Protein AF-A0A930GVV9-F1 (afdb_monomer_lite)

Sequence (66 aa):
MFSVSRKEVLPLIDEAWKKKGMPLANDPRTYLVDMKRVIGTNGETKIRIVVQTKGSNQITTAYPQK

Organism: Neisseria sicca (NCBI:txid490)

Secondary structure (DSSP, 8-state):
-BSS-HHHHHHHHHHHHHS--SPBTTBTTEEEEE-SS--BTTS--EEEEEESSTT-S-EEEEEEE-

Structure (mmCIF, N/CA/C/O backbone):
data_AF-A0A930GVV9-F1
#
_entry.id   AF-A0A930GVV9-F1
#
loop_
_atom_site.group_PDB
_atom_site.id
_atom_site.type_symbol
_atom_site.label_atom_id
_atom_site.label_alt_id
_atom_site.label_comp_id
_atom_site.label_asym_id
_atom_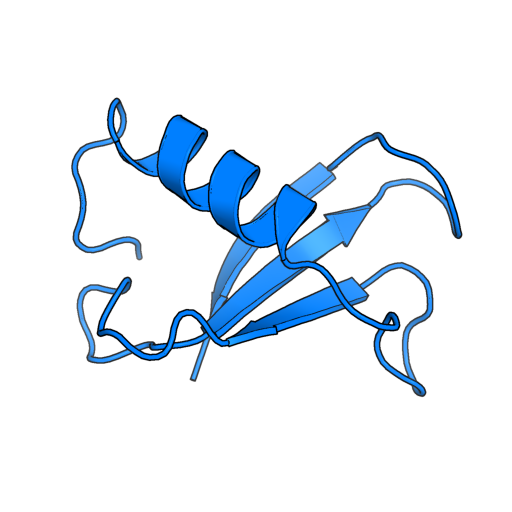site.label_entity_id
_atom_site.label_seq_id
_atom_site.pdbx_PDB_ins_code
_atom_site.Cartn_x
_atom_site.Cartn_y
_atom_site.Cartn_z
_atom_site.occupancy
_atom_site.B_iso_or_equiv
_atom_site.auth_seq_id
_atom_site.auth_comp_id
_atom_site.auth_asym_id
_atom_site.auth_atom_id
_atom_site.pdbx_PDB_model_num
ATOM 1 N N . MET A 1 1 ? -12.911 1.996 -2.499 1.00 70.19 1 MET A N 1
ATOM 2 C CA . MET A 1 1 ? -12.785 3.163 -1.576 1.00 70.19 1 MET A CA 1
ATOM 3 C C . MET A 1 1 ? -12.252 2.656 -0.247 1.00 70.19 1 MET A C 1
ATOM 5 O O . MET A 1 1 ? -12.706 1.598 0.175 1.00 70.19 1 MET A O 1
ATOM 9 N N . PHE A 1 2 ? -11.275 3.330 0.371 1.00 78.25 2 PHE A N 1
ATOM 10 C CA . PHE A 1 2 ? -10.691 2.857 1.634 1.00 78.25 2 PHE A CA 1
ATOM 11 C C . PHE A 1 2 ? -11.755 2.803 2.736 1.00 78.25 2 PHE A C 1
ATOM 13 O O . PHE A 1 2 ? -12.571 3.715 2.839 1.00 78.25 2 PHE A O 1
ATOM 20 N N . SER A 1 3 ? -11.747 1.733 3.534 1.00 79.56 3 SER A N 1
ATOM 21 C CA . SER A 1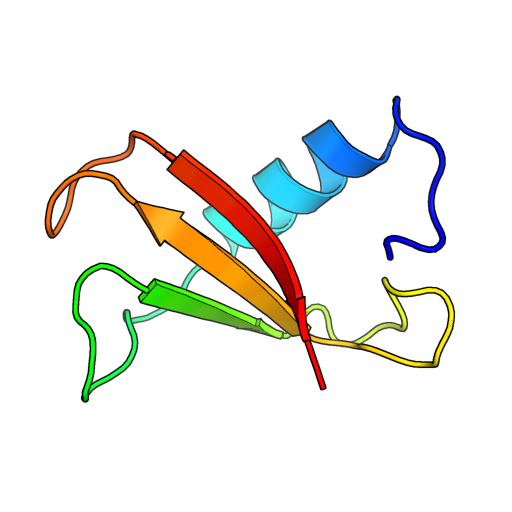 3 ? -12.652 1.579 4.685 1.00 79.56 3 SER A CA 1
ATOM 22 C C . SER A 1 3 ? -12.220 2.408 5.894 1.00 79.56 3 SER A C 1
ATOM 24 O O . SER A 1 3 ? -12.958 2.495 6.871 1.00 79.56 3 SER A O 1
ATOM 26 N N . VAL A 1 4 ? -11.016 2.976 5.843 1.00 78.25 4 VAL A N 1
ATOM 27 C CA . VAL A 1 4 ? -10.408 3.753 6.923 1.00 78.25 4 VAL A CA 1
ATOM 28 C C . VAL A 1 4 ? -10.612 5.254 6.714 1.00 78.25 4 VAL A C 1
ATOM 30 O O . VAL A 1 4 ? -10.806 5.728 5.589 1.00 78.25 4 VAL A O 1
ATOM 33 N N . SER A 1 5 ? -10.531 6.021 7.801 1.00 80.25 5 SER A N 1
ATOM 34 C CA . SER A 1 5 ? -10.643 7.481 7.751 1.00 80.25 5 SER A CA 1
ATOM 35 C C . SER A 1 5 ? -9.525 8.088 6.900 1.00 80.25 5 SER A C 1
ATOM 37 O O . SER A 1 5 ? -8.411 7.577 6.879 1.00 80.25 5 SER A O 1
ATOM 39 N N . ARG A 1 6 ? -9.752 9.241 6.254 1.00 76.69 6 ARG A N 1
ATOM 40 C CA . ARG A 1 6 ? -8.733 9.902 5.403 1.00 76.69 6 ARG A CA 1
ATOM 41 C C . ARG A 1 6 ? -7.394 10.155 6.128 1.00 76.69 6 ARG A C 1
ATOM 43 O O . ARG A 1 6 ? -6.348 10.138 5.490 1.00 76.69 6 ARG A O 1
ATOM 50 N N . LYS A 1 7 ? -7.425 10.340 7.454 1.00 81.81 7 LYS A N 1
ATOM 51 C CA . LYS A 1 7 ? -6.2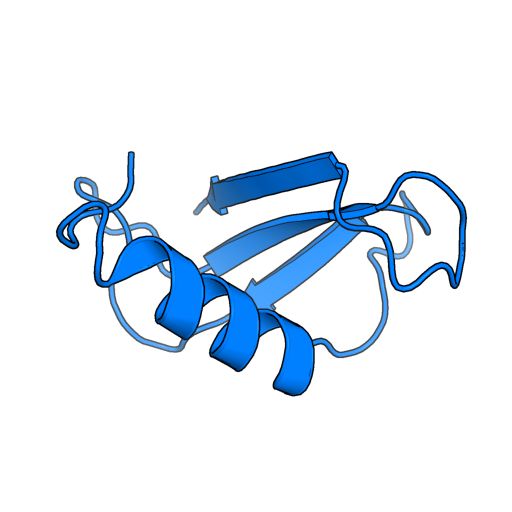30 10.456 8.313 1.00 81.81 7 LYS A CA 1
ATOM 52 C C . LYS A 1 7 ? -5.453 9.142 8.463 1.00 81.81 7 LYS A C 1
ATOM 54 O O . LYS A 1 7 ? -4.244 9.177 8.629 1.00 81.81 7 LYS A O 1
ATOM 59 N N . GLU A 1 8 ? -6.139 8.008 8.388 1.00 83.50 8 GLU A N 1
ATOM 60 C CA . GLU A 1 8 ? -5.575 6.658 8.490 1.00 83.50 8 GLU A CA 1
ATOM 61 C C . GLU A 1 8 ? -5.191 6.079 7.120 1.00 83.50 8 GLU A C 1
ATOM 63 O O . GLU A 1 8 ? -4.355 5.185 7.037 1.00 83.50 8 GLU A O 1
ATOM 68 N N . VAL A 1 9 ? -5.743 6.620 6.027 1.00 84.75 9 VAL A N 1
ATOM 69 C CA . VAL A 1 9 ? -5.364 6.245 4.655 1.00 84.75 9 VAL A CA 1
ATOM 70 C C . VAL A 1 9 ? -3.876 6.496 4.397 1.00 84.75 9 VAL A C 1
ATOM 72 O O . VAL A 1 9 ? -3.211 5.638 3.827 1.00 84.75 9 VAL A O 1
ATOM 75 N N . LEU A 1 10 ? -3.338 7.644 4.825 1.00 85.69 10 LEU A N 1
ATOM 76 C CA . LEU A 1 10 ? -1.920 7.981 4.642 1.00 85.69 10 LEU A CA 1
ATOM 77 C C . LEU A 1 10 ? -0.973 6.974 5.324 1.00 85.69 10 LEU A C 1
ATOM 79 O O . LEU A 1 10 ? -0.169 6.374 4.612 1.00 85.69 10 LEU A O 1
ATOM 83 N N . PRO A 1 11 ? -1.079 6.703 6.643 1.00 89.00 11 PRO A N 1
ATOM 84 C CA . PRO A 1 11 ? -0.218 5.719 7.294 1.00 89.00 11 PRO A CA 1
ATOM 85 C C . PRO A 1 11 ? -0.428 4.297 6.757 1.00 89.00 11 PRO A C 1
ATOM 87 O O . PRO A 1 11 ? 0.518 3.515 6.729 1.00 89.00 11 PRO A O 1
ATOM 90 N N . LEU A 1 12 ? -1.629 3.959 6.277 1.00 87.69 12 LEU A N 1
ATOM 91 C CA . LEU A 1 12 ? -1.903 2.677 5.624 1.00 87.69 12 LEU A CA 1
ATO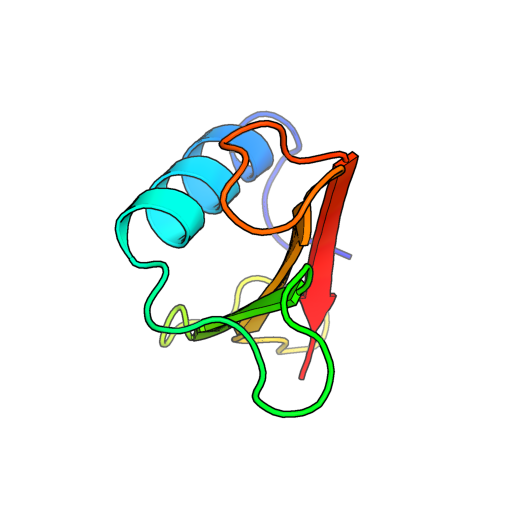M 92 C C . LEU A 1 12 ? -1.169 2.545 4.278 1.00 87.69 12 LEU A C 1
ATOM 94 O O . LEU A 1 12 ? -0.573 1.503 4.003 1.00 87.69 12 LEU A O 1
ATOM 98 N N . ILE A 1 13 ? -1.172 3.600 3.457 1.00 88.12 13 ILE A N 1
ATOM 99 C CA . ILE A 1 13 ? -0.390 3.654 2.214 1.00 88.12 13 ILE A CA 1
ATOM 100 C C . ILE A 1 13 ? 1.107 3.610 2.525 1.00 88.12 13 ILE A C 1
ATOM 102 O O . ILE A 1 13 ? 1.826 2.885 1.844 1.00 88.12 13 ILE A O 1
ATOM 106 N N . ASP A 1 14 ? 1.579 4.310 3.557 1.00 88.56 14 ASP A N 1
ATOM 107 C CA . ASP A 1 14 ? 2.984 4.258 3.979 1.00 88.56 14 ASP A CA 1
ATOM 108 C C . ASP A 1 14 ? 3.398 2.855 4.433 1.00 88.56 14 ASP A C 1
ATOM 110 O O . ASP A 1 14 ? 4.470 2.364 4.070 1.00 88.56 14 ASP A O 1
ATOM 114 N N . GLU A 1 15 ? 2.552 2.170 5.205 1.00 89.19 15 GLU A N 1
ATOM 115 C CA . GLU A 1 15 ? 2.802 0.793 5.629 1.00 89.19 15 GLU A CA 1
ATOM 116 C C . GLU A 1 15 ? 2.858 -0.150 4.420 1.00 89.19 15 GLU A C 1
ATOM 118 O O . GLU A 1 15 ? 3.754 -0.993 4.317 1.00 89.19 15 GLU A O 1
ATOM 123 N N . ALA A 1 16 ? 1.947 0.038 3.465 1.00 88.94 16 ALA A N 1
ATOM 124 C CA . ALA A 1 16 ? 1.947 -0.688 2.205 1.00 88.94 16 ALA A CA 1
ATOM 125 C C . ALA A 1 16 ? 3.197 -0.380 1.371 1.00 88.94 16 ALA A C 1
ATOM 127 O O . ALA A 1 16 ? 3.815 -1.285 0.825 1.00 88.94 16 ALA A O 1
ATOM 128 N N . TRP A 1 17 ? 3.633 0.877 1.326 1.00 89.12 17 TRP A N 1
ATOM 129 C CA . TRP A 1 17 ? 4.836 1.302 0.620 1.00 89.12 17 TRP A CA 1
ATOM 130 C C . TRP A 1 17 ? 6.112 0.717 1.232 1.00 89.12 17 TRP A C 1
ATOM 132 O O . TRP A 1 17 ? 7.054 0.386 0.507 1.00 89.12 17 TRP A O 1
ATOM 142 N N . LYS A 1 18 ? 6.154 0.544 2.557 1.00 89.12 18 LYS A N 1
ATOM 143 C CA . LYS A 1 18 ? 7.236 -0.174 3.250 1.00 89.12 18 LYS A CA 1
ATOM 144 C C . LYS A 1 18 ? 7.199 -1.675 2.976 1.00 89.12 18 LYS A C 1
ATOM 146 O O . LYS A 1 18 ? 8.250 -2.284 2.821 1.00 89.12 18 LYS A O 1
ATOM 151 N N . LYS A 1 19 ? 6.001 -2.254 2.878 1.00 87.50 19 LYS A N 1
ATOM 152 C CA . LYS A 1 19 ? 5.774 -3.660 2.506 1.00 87.50 19 LYS A CA 1
ATOM 153 C C . LYS A 1 19 ? 5.805 -3.908 0.999 1.00 87.50 19 LYS A C 1
ATOM 155 O O . LYS A 1 19 ? 5.598 -5.048 0.584 1.00 87.50 19 LYS A O 1
ATOM 160 N N . LYS A 1 20 ? 6.039 -2.878 0.176 1.00 83.69 20 LYS A N 1
ATOM 161 C CA . LYS A 1 20 ? 6.050 -3.041 -1.276 1.00 83.69 20 LYS A CA 1
ATOM 162 C C . LYS A 1 20 ? 7.135 -4.049 -1.637 1.00 83.69 20 LYS A C 1
ATOM 164 O O . LYS A 1 20 ? 8.296 -3.897 -1.263 1.00 83.69 20 LYS A O 1
ATOM 169 N N . GLY A 1 21 ? 6.720 -5.105 -2.319 1.00 81.75 21 GLY A N 1
ATOM 170 C CA . GLY A 1 21 ? 7.638 -6.081 -2.871 1.00 81.75 21 GLY A CA 1
ATOM 171 C C . GLY A 1 21 ? 8.130 -5.619 -4.234 1.00 81.75 21 GLY A C 1
ATOM 172 O O . GLY A 1 21 ? 8.404 -4.440 -4.477 1.00 81.75 21 GLY A O 1
ATOM 173 N N . MET A 1 22 ? 8.188 -6.571 -5.153 1.00 81.44 22 MET A N 1
ATOM 174 C CA . MET A 1 22 ? 8.445 -6.273 -6.552 1.00 81.44 22 MET A CA 1
ATOM 175 C C . MET A 1 22 ? 7.245 -5.544 -7.177 1.00 81.44 22 MET A C 1
ATOM 177 O O . MET A 1 22 ? 6.098 -5.803 -6.796 1.00 81.44 22 MET A O 1
ATOM 181 N N . PRO A 1 23 ? 7.489 -4.625 -8.125 1.00 84.50 23 PRO A N 1
ATOM 182 C CA . PRO A 1 23 ? 6.416 -4.073 -8.936 1.00 84.50 23 PRO A CA 1
ATOM 183 C C . PRO A 1 23 ? 5.770 -5.181 -9.778 1.00 84.50 23 PRO A C 1
ATOM 185 O O . PRO A 1 23 ? 6.329 -6.266 -9.957 1.00 84.50 23 PRO A O 1
ATOM 188 N N . LEU A 1 24 ? 4.586 -4.900 -10.311 1.00 84.75 24 LEU A N 1
ATOM 189 C CA . LEU A 1 24 ? 3.894 -5.804 -11.213 1.00 84.75 24 LEU A CA 1
ATOM 190 C C . LEU A 1 24 ? 4.765 -6.111 -12.441 1.00 84.75 24 LEU A C 1
ATOM 192 O O . LEU A 1 24 ? 5.342 -5.214 -13.053 1.00 84.75 24 LEU A O 1
ATOM 196 N N . ALA A 1 25 ? 4.817 -7.385 -12.834 1.00 78.88 25 ALA A N 1
ATOM 197 C CA . ALA A 1 25 ? 5.616 -7.830 -13.978 1.00 78.88 25 ALA A CA 1
ATOM 198 C C . ALA A 1 25 ? 5.182 -7.166 -15.298 1.00 78.88 25 ALA A C 1
ATOM 200 O O . ALA A 1 25 ? 6.012 -6.901 -16.163 1.00 78.88 25 ALA A O 1
ATOM 201 N N . ASN A 1 26 ? 3.887 -6.869 -15.435 1.00 85.25 26 ASN A N 1
ATOM 202 C CA . ASN A 1 26 ? 3.320 -6.181 -16.593 1.00 85.25 26 ASN A CA 1
ATOM 203 C C . ASN A 1 26 ? 3.396 -4.649 -16.496 1.00 85.25 26 ASN A C 1
ATOM 205 O O . ASN A 1 26 ? 3.299 -3.983 -17.523 1.00 85.25 26 ASN A O 1
ATOM 209 N N . ASP A 1 27 ? 3.550 -4.084 -15.295 1.00 83.56 27 ASP A N 1
ATOM 210 C CA . ASP A 1 27 ? 3.628 -2.639 -15.096 1.00 83.56 27 ASP A CA 1
ATOM 211 C C . ASP A 1 27 ? 4.660 -2.279 -14.010 1.00 83.56 27 ASP A C 1
ATOM 213 O O . ASP A 1 27 ? 4.350 -2.296 -12.815 1.00 83.56 27 ASP A O 1
ATOM 217 N N . PRO A 1 28 ? 5.882 -1.879 -14.407 1.00 83.44 28 PRO A N 1
ATOM 218 C CA . PRO A 1 28 ? 6.967 -1.581 -13.480 1.00 83.44 28 PRO A CA 1
ATOM 219 C C . PRO A 1 28 ? 6.770 -0.270 -12.697 1.00 83.44 28 PRO A C 1
ATOM 221 O O . PRO A 1 28 ? 7.626 0.091 -11.888 1.00 83.44 28 PRO A O 1
ATOM 224 N N . ARG A 1 29 ? 5.684 0.472 -12.956 1.00 89.31 29 ARG A N 1
ATOM 225 C CA . ARG A 1 29 ? 5.266 1.650 -12.182 1.00 89.31 29 ARG A CA 1
ATOM 226 C C . ARG A 1 29 ? 4.155 1.323 -11.192 1.00 89.31 29 ARG A C 1
ATOM 228 O O . ARG A 1 29 ? 3.818 2.162 -10.362 1.00 89.31 29 ARG A O 1
ATOM 235 N N . THR A 1 30 ? 3.590 0.124 -11.260 1.00 90.25 30 THR A N 1
ATOM 236 C CA . THR A 1 30 ? 2.543 -0.310 -10.347 1.00 90.25 30 THR A CA 1
ATOM 237 C C . THR A 1 30 ? 3.103 -1.305 -9.340 1.00 90.25 30 THR A C 1
ATOM 239 O O . THR A 1 30 ? 3.709 -2.309 -9.696 1.00 90.25 30 THR A O 1
ATOM 242 N N . TYR A 1 31 ? 2.817 -1.072 -8.068 1.00 89.19 31 TYR A N 1
ATOM 243 C CA . TYR A 1 31 ? 3.060 -1.995 -6.973 1.00 89.19 31 TYR A CA 1
ATOM 244 C C . TYR A 1 31 ? 1.719 -2.484 -6.445 1.00 89.19 31 TYR A C 1
ATOM 246 O O . TYR A 1 31 ? 0.842 -1.687 -6.113 1.00 89.19 31 TYR A O 1
ATOM 254 N N . LEU A 1 32 ? 1.560 -3.800 -6.366 1.00 89.56 32 LEU A N 1
ATOM 255 C CA . LEU A 1 32 ? 0.400 -4.418 -5.743 1.00 89.56 32 LEU A CA 1
ATOM 256 C C . LEU A 1 32 ? 0.837 -4.987 -4.397 1.00 89.56 32 LEU A C 1
ATOM 258 O O . LEU A 1 32 ? 1.641 -5.915 -4.343 1.00 89.56 32 LEU A O 1
ATOM 262 N N . VAL A 1 33 ? 0.330 -4.404 -3.317 1.00 89.69 33 VAL A N 1
ATOM 263 C CA . VAL A 1 33 ? 0.715 -4.774 -1.956 1.00 89.69 33 VAL A CA 1
ATOM 264 C C . VAL A 1 33 ? -0.466 -5.424 -1.264 1.00 89.69 33 VAL A C 1
ATOM 266 O O . VAL A 1 33 ? -1.510 -4.797 -1.106 1.00 89.69 33 VAL A O 1
ATOM 269 N N . ASP A 1 34 ? -0.307 -6.672 -0.837 1.00 89.62 34 ASP A N 1
ATOM 270 C CA . ASP A 1 34 ? -1.319 -7.356 -0.037 1.00 89.62 34 ASP A CA 1
ATOM 271 C C . ASP A 1 34 ? -1.170 -6.975 1.438 1.00 89.62 34 ASP A C 1
ATOM 273 O O . ASP A 1 34 ? -0.124 -7.194 2.057 1.00 89.62 34 ASP A O 1
ATOM 277 N N . MET A 1 35 ? -2.224 -6.391 2.006 1.00 86.38 35 MET A N 1
ATOM 278 C CA . MET A 1 35 ? -2.238 -5.992 3.406 1.00 86.38 35 MET A CA 1
ATOM 279 C C . MET A 1 35 ? -2.651 -7.117 4.351 1.00 86.38 35 MET A C 1
ATOM 281 O O . MET A 1 35 ? -2.546 -6.932 5.564 1.00 86.38 35 MET A O 1
ATOM 285 N N . LYS A 1 36 ? -3.087 -8.272 3.822 1.00 85.44 36 LYS A N 1
ATOM 286 C CA . LYS A 1 36 ? -3.587 -9.435 4.579 1.00 85.44 36 LYS A CA 1
ATOM 287 C C . LYS A 1 36 ? -4.739 -9.108 5.539 1.00 85.44 36 LYS A C 1
ATOM 289 O O . LYS A 1 36 ? -5.011 -9.853 6.474 1.00 85.44 36 LYS A O 1
ATOM 294 N N . ARG A 1 37 ? -5.412 -7.982 5.314 1.00 84.38 37 ARG A N 1
ATOM 295 C CA . ARG A 1 37 ? -6.596 -7.512 6.039 1.00 84.38 37 ARG A CA 1
ATOM 296 C C . ARG A 1 37 ? -7.461 -6.707 5.085 1.00 84.38 37 ARG A C 1
ATOM 298 O O . ARG A 1 37 ? -6.956 -6.187 4.093 1.00 84.38 37 ARG A O 1
ATOM 305 N N . VAL A 1 38 ? -8.748 -6.599 5.388 1.00 85.75 38 VAL A N 1
ATOM 306 C CA . VAL A 1 38 ? -9.672 -5.774 4.609 1.00 85.75 38 VAL A CA 1
ATOM 307 C C . VAL A 1 38 ? -9.324 -4.304 4.832 1.00 85.75 38 VAL A C 1
ATOM 309 O O . VAL A 1 38 ? -9.394 -3.804 5.950 1.00 85.75 38 VAL A O 1
ATOM 312 N N . ILE A 1 39 ? -8.913 -3.628 3.765 1.00 85.81 39 ILE A N 1
ATOM 313 C CA . ILE A 1 39 ? -8.542 -2.209 3.772 1.00 85.81 39 ILE A CA 1
ATOM 314 C C . ILE A 1 39 ? -9.523 -1.338 2.982 1.00 85.81 39 ILE A C 1
ATOM 316 O O . ILE A 1 39 ? -9.562 -0.118 3.155 1.00 85.81 39 ILE A O 1
ATOM 320 N N . GLY A 1 40 ? -10.319 -1.948 2.107 1.00 84.56 40 GLY A N 1
ATOM 321 C CA . GLY A 1 40 ? -11.379 -1.278 1.373 1.00 84.56 40 GLY A CA 1
ATOM 322 C C . GLY A 1 40 ? -12.765 -1.597 1.919 1.00 84.56 40 GLY A C 1
ATOM 323 O O . GLY A 1 40 ? -12.976 -2.565 2.642 1.00 84.56 40 GLY A O 1
ATOM 324 N N . THR A 1 41 ? -13.713 -0.735 1.576 1.00 81.31 41 THR A N 1
ATOM 325 C CA . THR A 1 41 ? -15.120 -0.809 2.004 1.00 81.31 41 THR A CA 1
ATOM 326 C C . THR A 1 41 ? -15.846 -2.055 1.492 1.00 81.31 41 THR A C 1
ATOM 328 O O . THR A 1 41 ? -16.841 -2.455 2.084 1.00 81.31 41 THR A O 1
ATOM 331 N N . ASN A 1 42 ? -15.346 -2.698 0.430 1.00 81.12 42 ASN A N 1
ATOM 332 C CA . ASN A 1 42 ? -15.975 -3.854 -0.218 1.00 81.12 42 ASN A CA 1
ATOM 333 C C . ASN A 1 42 ? -15.167 -5.153 -0.061 1.00 81.12 42 ASN A C 1
ATOM 335 O O . ASN A 1 42 ? -15.265 -6.058 -0.901 1.00 81.12 42 ASN A O 1
ATOM 339 N N . GLY A 1 43 ? -14.335 -5.247 0.980 1.00 82.25 43 GLY A N 1
ATOM 340 C CA . GLY A 1 43 ? -13.484 -6.417 1.199 1.00 82.25 43 GLY A CA 1
ATOM 341 C C . GLY A 1 43 ? -12.188 -6.402 0.388 1.00 82.25 43 GLY A C 1
ATOM 342 O O . GLY A 1 43 ? -11.554 -7.444 0.256 1.00 82.25 43 GLY A O 1
ATOM 343 N N . GLU A 1 44 ? -11.791 -5.265 -0.198 1.00 87.81 44 GLU A N 1
ATOM 344 C CA . GLU A 1 44 ? -10.484 -5.160 -0.854 1.00 87.81 44 GLU A CA 1
ATOM 345 C C . GLU A 1 44 ? -9.372 -5.383 0.183 1.00 87.81 44 GLU A C 1
ATOM 347 O O . GLU A 1 44 ? -9.377 -4.745 1.237 1.00 87.81 44 GLU A O 1
ATOM 352 N N . THR A 1 45 ? -8.426 -6.278 -0.101 1.00 89.31 45 THR A N 1
ATOM 353 C CA . THR A 1 45 ? -7.296 -6.588 0.796 1.00 89.31 45 THR A CA 1
ATOM 354 C C . THR A 1 45 ? -5.957 -6.093 0.269 1.00 89.31 45 THR A C 1
ATOM 356 O O . THR A 1 45 ? -4.978 -6.032 1.015 1.00 89.31 45 THR A O 1
ATOM 359 N N . LYS A 1 46 ? -5.900 -5.709 -1.009 1.00 89.75 46 LYS A N 1
ATOM 360 C CA . LYS A 1 46 ? -4.681 -5.242 -1.662 1.00 89.75 46 LYS A CA 1
ATOM 361 C C . LYS A 1 46 ? -4.748 -3.744 -1.898 1.00 89.75 46 LYS A C 1
ATOM 363 O O . LYS A 1 46 ? -5.815 -3.168 -2.103 1.00 89.75 46 LYS A O 1
ATOM 368 N N . ILE A 1 47 ? -3.586 -3.111 -1.909 1.00 90.12 47 ILE A N 1
ATOM 369 C CA . ILE A 1 47 ? -3.414 -1.717 -2.299 1.00 90.12 47 ILE A CA 1
ATOM 370 C C . ILE A 1 47 ? -2.635 -1.707 -3.592 1.00 90.12 47 ILE A C 1
ATOM 372 O O . ILE A 1 47 ? -1.522 -2.230 -3.672 1.00 90.12 47 ILE A O 1
ATOM 376 N N . ARG A 1 48 ? -3.223 -1.073 -4.597 1.00 90.62 48 ARG A N 1
ATOM 377 C CA . ARG A 1 48 ? -2.523 -0.738 -5.818 1.00 90.62 48 ARG A CA 1
ATOM 378 C C . ARG A 1 48 ? -1.916 0.644 -5.666 1.00 90.62 48 ARG A C 1
ATOM 380 O O . ARG A 1 48 ? -2.636 1.618 -5.465 1.00 90.62 48 ARG A O 1
ATOM 387 N N . ILE A 1 49 ? -0.596 0.709 -5.758 1.00 90.62 49 ILE A N 1
ATOM 388 C CA . ILE A 1 49 ? 0.189 1.937 -5.685 1.00 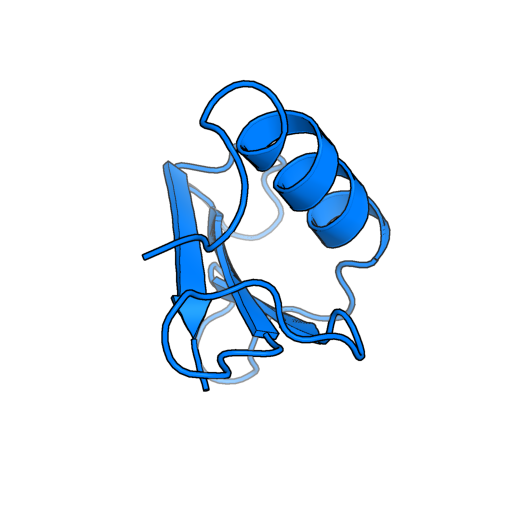90.62 49 ILE A CA 1
ATOM 389 C C . ILE A 1 49 ? 0.815 2.166 -7.053 1.00 90.62 49 ILE A C 1
ATOM 391 O O . ILE A 1 49 ? 1.483 1.287 -7.584 1.00 90.62 49 ILE A O 1
ATOM 395 N N . VAL A 1 50 ? 0.613 3.345 -7.619 1.00 90.38 50 VAL A N 1
ATOM 396 C CA . VAL A 1 50 ? 1.182 3.756 -8.898 1.00 90.38 50 VAL A CA 1
ATOM 397 C C . VAL A 1 50 ? 2.182 4.869 -8.635 1.00 90.38 50 VAL A C 1
ATOM 399 O O . VAL A 1 50 ? 1.841 5.886 -8.025 1.00 90.38 50 VAL A O 1
ATOM 402 N N . VAL A 1 51 ? 3.414 4.676 -9.092 1.00 91.19 51 VAL A N 1
ATOM 403 C CA . VAL A 1 51 ? 4.474 5.683 -9.024 1.00 91.19 51 VAL A CA 1
ATOM 404 C C . VAL A 1 51 ? 4.630 6.426 -10.338 1.00 91.19 51 VAL A C 1
ATOM 406 O O . VAL A 1 51 ? 4.311 5.909 -11.409 1.00 91.19 51 VAL A O 1
ATOM 409 N N . GLN A 1 52 ? 5.177 7.635 -10.255 1.00 86.88 52 GLN A N 1
ATOM 410 C CA . GLN A 1 52 ? 5.364 8.487 -11.424 1.00 86.88 52 GLN A CA 1
ATOM 411 C C . GLN A 1 52 ? 6.343 7.875 -12.437 1.00 86.88 52 GLN A C 1
ATOM 413 O O . GLN A 1 52 ? 6.098 7.882 -13.644 1.00 86.88 52 GLN A O 1
ATOM 418 N N . THR A 1 53 ? 7.436 7.293 -11.941 1.00 82.12 53 THR A N 1
ATOM 419 C CA . THR A 1 53 ? 8.523 6.749 -12.763 1.00 82.12 53 THR A CA 1
ATOM 420 C C . THR A 1 53 ? 8.996 5.423 -12.182 1.00 82.12 53 THR A C 1
ATOM 422 O O . THR A 1 53 ? 8.964 5.227 -10.969 1.00 82.12 53 THR A O 1
ATOM 425 N N . LYS A 1 54 ? 9.458 4.501 -13.035 1.00 77.06 54 LYS A N 1
ATOM 426 C CA . LYS A 1 54 ? 9.980 3.193 -12.604 1.00 77.06 54 LYS A CA 1
ATOM 427 C C . LYS A 1 54 ? 11.105 3.391 -11.581 1.00 77.06 54 LYS A C 1
ATOM 429 O O . LYS A 1 54 ? 12.084 4.064 -11.885 1.00 77.06 54 LYS A O 1
ATOM 434 N N . GLY A 1 55 ? 10.963 2.801 -10.394 1.00 72.31 55 GLY A N 1
ATOM 435 C CA . GLY A 1 55 ? 11.947 2.918 -9.310 1.00 72.31 55 GLY A CA 1
ATOM 436 C C . GLY A 1 55 ? 11.946 4.260 -8.568 1.00 72.31 55 GLY A C 1
ATOM 437 O O . GLY A 1 55 ? 12.783 4.457 -7.693 1.00 72.31 55 GLY A O 1
ATOM 438 N N . SER A 1 56 ? 11.020 5.173 -8.882 1.00 79.62 56 SER A N 1
ATOM 439 C CA . SER A 1 56 ? 10.833 6.400 -8.107 1.00 79.62 56 SER A CA 1
ATOM 440 C C . SER A 1 56 ? 10.060 6.116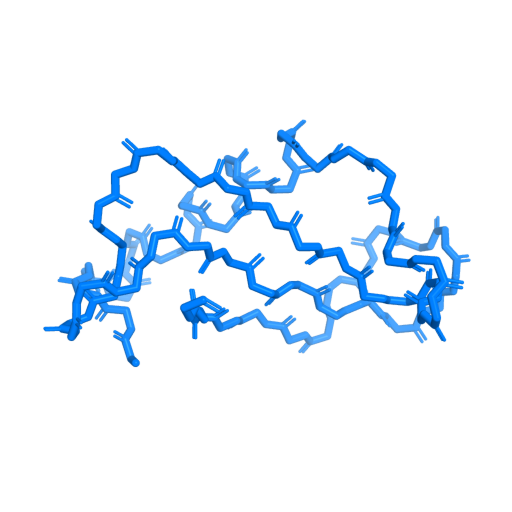 -6.821 1.00 79.62 56 SER A C 1
ATOM 442 O O . SER A 1 56 ? 9.149 5.289 -6.795 1.00 79.62 56 SER A O 1
ATOM 444 N N . ASN A 1 57 ? 10.383 6.860 -5.763 1.00 80.88 57 ASN A N 1
ATOM 445 C CA . ASN A 1 57 ? 9.626 6.858 -4.511 1.00 80.88 57 ASN A CA 1
ATOM 446 C C . ASN A 1 57 ? 8.423 7.808 -4.532 1.00 80.88 57 ASN A C 1
ATOM 448 O O . ASN A 1 57 ? 7.752 7.986 -3.518 1.00 80.88 57 ASN A O 1
ATOM 452 N N . GLN A 1 58 ? 8.150 8.428 -5.680 1.00 85.94 58 GLN A N 1
ATOM 453 C CA . GLN A 1 58 ? 7.066 9.380 -5.829 1.00 85.94 58 GLN A CA 1
ATOM 454 C C . GLN A 1 58 ? 5.773 8.668 -6.237 1.00 85.94 58 GLN A C 1
ATOM 456 O O . GLN A 1 58 ? 5.572 8.313 -7.402 1.00 85.94 58 GLN A O 1
ATOM 461 N N . ILE A 1 59 ? 4.898 8.456 -5.254 1.00 87.00 59 ILE A N 1
ATOM 462 C CA . ILE A 1 59 ? 3.571 7.867 -5.443 1.00 87.00 59 ILE A CA 1
ATOM 463 C C . ILE A 1 59 ? 2.658 8.910 -6.093 1.00 87.00 59 ILE A C 1
ATOM 465 O O . ILE A 1 59 ? 2.433 9.983 -5.542 1.00 87.00 59 ILE A O 1
ATOM 469 N N . THR A 1 60 ? 2.112 8.588 -7.262 1.00 88.88 60 THR A N 1
ATOM 470 C CA . THR A 1 60 ? 1.125 9.429 -7.954 1.00 88.88 60 THR A CA 1
ATOM 471 C C . THR A 1 60 ? -0.291 9.092 -7.506 1.00 88.88 60 THR A C 1
ATOM 473 O O . THR A 1 60 ? -1.156 9.960 -7.429 1.00 88.88 60 THR A O 1
ATOM 476 N N . THR A 1 61 ? -0.561 7.816 -7.238 1.00 88.06 61 THR A N 1
ATOM 477 C CA . THR A 1 61 ? -1.906 7.351 -6.909 1.00 88.06 61 THR A CA 1
ATOM 478 C C . THR A 1 61 ? -1.844 6.070 -6.098 1.00 88.06 61 THR A C 1
ATOM 480 O O . THR A 1 61 ? -1.016 5.204 -6.363 1.00 88.06 61 THR A O 1
ATOM 483 N N . ALA A 1 62 ? -2.744 5.931 -5.128 1.00 88.12 62 ALA A N 1
ATOM 484 C CA . ALA A 1 62 ? -2.926 4.696 -4.383 1.00 88.12 62 ALA A CA 1
ATOM 485 C C . ALA A 1 62 ? -4.414 4.448 -4.129 1.00 88.12 62 ALA A C 1
ATOM 487 O O . ALA A 1 62 ? -5.136 5.348 -3.697 1.00 88.12 62 ALA A O 1
ATOM 488 N N . TYR A 1 63 ? -4.874 3.229 -4.396 1.00 87.50 63 TYR A N 1
ATOM 489 C CA . TYR A 1 63 ? -6.262 2.834 -4.169 1.00 87.50 63 TYR A CA 1
ATOM 490 C C . TYR A 1 63 ? -6.378 1.356 -3.776 1.00 87.50 63 TYR A C 1
ATOM 492 O O . TYR A 1 63 ? -5.538 0.539 -4.163 1.00 87.50 63 TYR A O 1
ATOM 500 N N . PRO A 1 64 ? -7.416 0.996 -3.001 1.00 88.12 64 PRO A N 1
ATOM 501 C CA . PRO A 1 64 ? -7.719 -0.395 -2.701 1.00 88.12 64 PRO A CA 1
ATOM 502 C C . PRO A 1 64 ? -8.126 -1.158 -3.965 1.00 88.12 64 PRO A C 1
ATOM 504 O O . PRO A 1 64 ? -8.874 -0.637 -4.793 1.00 88.12 64 PRO A O 1
ATOM 507 N N . GLN A 1 65 ? -7.666 -2.401 -4.084 1.00 85.94 65 GLN A N 1
ATOM 508 C CA . GLN A 1 65 ? -8.028 -3.330 -5.151 1.00 85.94 65 GLN A CA 1
ATOM 509 C C . GLN A 1 65 ? -8.267 -4.738 -4.576 1.00 85.94 65 GLN A C 1
ATOM 511 O O . GLN A 1 65 ? -7.659 -5.124 -3.574 1.00 85.94 65 GLN A O 1
ATOM 516 N N . LYS A 1 66 ? -9.156 -5.509 -5.211 1.00 76.44 66 LYS A N 1
ATOM 517 C CA . LYS A 1 66 ? -9.277 -6.959 -4.981 1.00 76.44 66 LYS A CA 1
ATOM 518 C C . LYS A 1 66 ? -8.135 -7.721 -5.671 1.00 76.44 66 LYS A C 1
ATOM 520 O O . LYS A 1 66 ? -7.658 -7.248 -6.731 1.00 76.44 66 LYS A O 1
#

Foldseek 3Di:
DFPDDPVVVVVVVVVQLVQFDQADPVDLQWTKGFQVFQGHPVRQRIKIWGAPDRPDPHTPDIDGDD

pLDDT: mean 85.04, std 4.63, range [70.19, 91.19]

Radius of gyration: 11.11 Å; chains: 1; bounding box: 28×20×25 Å